Protein AF-A0A722XQS9-F1 (afdb_monomer_lite)

Sequence (65 aa):
ESVSGKFTGTVHLSSGKFAVVEKSHEFTLVPWRPIIDRQLGREVMGIVQGGSVSWQLGRQRGLER

Radius of gyration: 12.2 Å; chains: 1; bounding box: 27×34×26 Å

InterPro domains:
  IPR021795 Protein of unknown function DUF3363 [PF11843] (1-63)

Secondary structure (DSSP, 8-state):
-EEEEEEEEEEEETTEEEEEEEETTEEEEEE--GGGGGGTTSEEEEEEETTEEEE--S-------

Foldseek 3Di:
DKDKAQFADWDQDPVGIWTWGDDDPDIDTARDDPVCPVRHRHIWIWDDDPRHIDTDDPDPPDPDD

pLDDT: mean 90.0, std 14.02, range [45.84, 98.31]

Organism: Salmonella enterica (NCBI:txid28901)

Structure (mmCIF, N/CA/C/O backbone):
data_AF-A0A722XQS9-F1
#
_entry.id   AF-A0A722XQS9-F1
#
loop_
_atom_site.group_PDB
_atom_site.id
_atom_site.type_symbol
_atom_site.label_atom_id
_atom_site.label_alt_id
_atom_site.label_comp_id
_atom_site.label_asym_id
_atom_site.label_entity_id
_atom_site.label_seq_id
_atom_site.pdbx_PDB_ins_code
_atom_site.Cartn_x
_atom_site.Cartn_y
_atom_site.Cartn_z
_atom_site.occupancy
_atom_site.B_iso_or_equiv
_atom_site.auth_seq_id
_atom_site.auth_comp_id
_atom_site.auth_asym_id
_atom_site.auth_atom_id
_atom_site.pdbx_PDB_model_num
ATOM 1 N N . GLU A 1 1 ? 10.119 3.794 4.000 1.00 91.00 1 GLU A N 1
ATOM 2 C CA . GLU A 1 1 ? 9.021 4.142 4.928 1.00 91.00 1 GLU A CA 1
ATOM 3 C C . GLU A 1 1 ? 8.204 2.897 5.243 1.00 91.00 1 GLU A C 1
ATOM 5 O O . GLU A 1 1 ? 8.018 2.089 4.343 1.00 91.00 1 GLU A O 1
ATOM 10 N N . SER A 1 2 ? 7.782 2.680 6.490 1.00 93.69 2 SER A N 1
ATOM 11 C CA . SER A 1 2 ? 6.937 1.533 6.854 1.00 93.69 2 SER A CA 1
ATOM 12 C C . SER A 1 2 ? 5.459 1.858 6.672 1.00 93.69 2 SER A C 1
ATOM 14 O O . SER A 1 2 ? 5.008 2.898 7.138 1.00 93.69 2 SER A O 1
ATOM 16 N N . VAL A 1 3 ? 4.705 0.941 6.073 1.00 95.00 3 VAL A N 1
ATOM 17 C CA . VAL A 1 3 ? 3.254 1.037 5.891 1.00 95.00 3 VAL A CA 1
ATOM 18 C C . VAL A 1 3 ? 2.571 -0.161 6.548 1.00 95.00 3 VAL A C 1
ATOM 20 O O . VAL A 1 3 ? 3.063 -1.288 6.474 1.00 95.00 3 VAL A O 1
ATOM 23 N N . SER A 1 4 ? 1.435 0.075 7.197 1.00 95.44 4 SER A N 1
ATOM 24 C CA . SER A 1 4 ? 0.630 -0.964 7.842 1.00 95.44 4 SER A CA 1
ATOM 25 C C . SER A 1 4 ? -0.830 -0.545 7.898 1.00 95.44 4 SER A C 1
ATOM 27 O O . SER A 1 4 ? -1.105 0.615 8.212 1.00 95.44 4 SER A O 1
ATOM 29 N N . GLY A 1 5 ? -1.741 -1.481 7.673 1.00 96.50 5 GLY A N 1
ATOM 30 C CA . GLY A 1 5 ? -3.173 -1.248 7.787 1.00 96.50 5 GLY A CA 1
ATOM 31 C C . GLY A 1 5 ? -3.968 -2.216 6.925 1.00 96.50 5 GLY A C 1
ATOM 32 O O . GLY A 1 5 ? -3.426 -3.125 6.289 1.00 96.50 5 GLY A O 1
ATOM 33 N N . LYS A 1 6 ? -5.275 -1.995 6.847 1.00 97.50 6 LYS A N 1
ATOM 34 C CA . LYS A 1 6 ? -6.171 -2.824 6.049 1.00 97.50 6 LYS A CA 1
ATOM 35 C C . LYS A 1 6 ? -6.042 -2.470 4.572 1.00 97.50 6 LYS A C 1
ATOM 37 O O . LYS A 1 6 ? -6.280 -1.332 4.180 1.00 97.50 6 LYS A O 1
ATOM 42 N N . PHE A 1 7 ? -5.732 -3.452 3.731 1.00 97.56 7 PHE A N 1
ATOM 43 C CA . PHE A 1 7 ? -5.808 -3.269 2.284 1.00 97.56 7 PHE A CA 1
ATOM 44 C C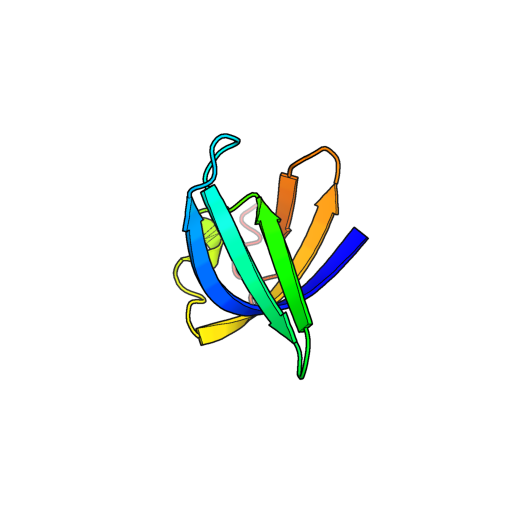 . PHE A 1 7 ? -7.278 -3.264 1.849 1.00 97.56 7 PHE A C 1
ATOM 46 O O . PHE A 1 7 ? -7.932 -4.307 1.876 1.00 97.56 7 PHE A O 1
ATOM 53 N N . THR A 1 8 ? -7.824 -2.107 1.472 1.00 97.94 8 THR A N 1
ATOM 54 C CA . THR A 1 8 ? -9.261 -1.959 1.156 1.00 97.94 8 THR A CA 1
ATOM 55 C C . THR A 1 8 ? -9.570 -1.920 -0.332 1.00 97.94 8 THR A C 1
ATOM 57 O O . THR A 1 8 ? -10.718 -2.124 -0.722 1.00 97.94 8 THR A O 1
ATOM 60 N N . GLY A 1 9 ? -8.556 -1.754 -1.180 1.00 97.62 9 GLY A N 1
ATOM 61 C CA . GLY A 1 9 ? -8.724 -1.810 -2.624 1.00 97.62 9 GLY A CA 1
ATOM 62 C C . GLY A 1 9 ? -7.620 -1.087 -3.373 1.00 97.62 9 GLY A C 1
ATOM 63 O O . GLY A 1 9 ? -6.561 -0.782 -2.828 1.00 97.62 9 GLY A O 1
ATOM 64 N N . THR A 1 10 ? -7.863 -0.816 -4.651 1.00 98.31 10 THR A N 1
ATOM 65 C CA . THR A 1 10 ? -6.880 -0.170 -5.524 1.00 98.31 10 THR A CA 1
ATOM 66 C C . THR A 1 10 ? -7.485 1.006 -6.259 1.00 98.31 10 THR A C 1
ATOM 68 O O . THR A 1 10 ? -8.641 0.939 -6.670 1.00 98.31 10 THR A O 1
ATOM 71 N N . VAL A 1 11 ? -6.673 2.025 -6.509 1.00 98.06 11 VAL A N 1
ATOM 72 C CA . VAL A 1 11 ? -7.030 3.184 -7.332 1.00 98.06 11 VAL A CA 1
ATOM 73 C C . VAL A 1 11 ? -6.080 3.286 -8.521 1.00 98.06 11 VAL A C 1
ATOM 75 O O . VAL A 1 11 ? -4.901 2.941 -8.416 1.00 98.06 11 VAL A O 1
ATOM 78 N N . HIS A 1 12 ? -6.594 3.741 -9.661 1.00 98.00 12 HIS A N 1
ATOM 79 C CA . HIS A 1 12 ? -5.786 4.037 -10.842 1.00 98.00 12 HIS A CA 1
ATOM 80 C C . HIS A 1 12 ? -5.579 5.546 -10.934 1.00 98.00 12 HIS A C 1
ATOM 82 O O . HIS A 1 12 ? -6.542 6.301 -11.042 1.00 98.00 12 HIS A O 1
ATOM 88 N N . LEU A 1 13 ? -4.320 5.966 -10.882 1.00 96.25 13 LEU A N 1
ATOM 89 C CA . LEU A 1 13 ? -3.880 7.341 -11.097 1.00 96.25 13 LEU A CA 1
ATOM 90 C C . LEU A 1 13 ? -3.108 7.417 -12.420 1.00 96.25 13 LEU A C 1
ATOM 92 O O . LEU A 1 13 ? -2.732 6.392 -12.991 1.00 96.25 13 LEU A O 1
ATOM 96 N N . SER A 1 14 ? -2.818 8.627 -12.898 1.00 96.88 14 SER A N 1
ATOM 97 C CA . SER A 1 14 ? -2.010 8.823 -14.114 1.00 96.88 14 SER A CA 1
ATOM 98 C C . SER A 1 14 ? -0.611 8.198 -14.016 1.00 96.88 14 SER A C 1
ATOM 100 O O . SER A 1 14 ? -0.057 7.772 -15.023 1.00 96.88 14 SER A O 1
ATOM 102 N N . SER A 1 15 ? -0.059 8.102 -12.804 1.00 93.00 15 SER A N 1
ATOM 103 C CA . SER A 1 15 ? 1.238 7.482 -12.514 1.00 93.00 15 SER A CA 1
ATOM 104 C C . SER A 1 15 ? 1.188 5.957 -12.346 1.00 93.00 15 SER A C 1
ATOM 106 O O . SER A 1 15 ? 2.236 5.337 -12.176 1.00 93.00 15 SER A O 1
ATOM 108 N N . GLY A 1 16 ? 0.002 5.339 -12.392 1.00 95.44 16 GLY A N 1
ATOM 109 C CA . GLY A 1 16 ? -0.172 3.889 -12.304 1.00 95.44 16 GLY A CA 1
ATOM 110 C C . GLY A 1 16 ? -1.205 3.445 -11.269 1.00 95.44 16 GLY A C 1
ATOM 111 O O . GLY A 1 16 ? -2.049 4.215 -10.808 1.00 95.44 16 GLY A O 1
ATOM 112 N N . LYS A 1 17 ? -1.155 2.158 -10.920 1.00 97.06 17 LYS A N 1
ATOM 113 C CA . LYS A 1 17 ? -2.070 1.527 -9.963 1.00 97.06 17 LYS A CA 1
ATOM 114 C C . LYS A 1 17 ? -1.489 1.571 -8.550 1.00 97.06 17 LYS A C 1
ATOM 116 O O . LYS A 1 17 ? -0.354 1.150 -8.324 1.00 97.06 17 LYS A O 1
ATOM 121 N N . PHE A 1 18 ? -2.296 2.015 -7.596 1.00 97.75 18 PHE A N 1
ATOM 122 C CA . PHE A 1 18 ? -1.927 2.127 -6.187 1.00 97.75 18 PHE A CA 1
ATOM 123 C C . PHE A 1 18 ? -2.853 1.282 -5.322 1.00 97.75 18 PHE A C 1
ATOM 125 O O . PHE A 1 18 ? -4.036 1.125 -5.623 1.00 97.75 18 PHE A O 1
ATOM 132 N N . ALA A 1 19 ? -2.302 0.725 -4.252 1.00 97.88 19 ALA A N 1
ATOM 133 C CA . ALA A 1 19 ? -3.048 0.073 -3.193 1.00 97.88 19 ALA A CA 1
ATOM 134 C C . ALA A 1 19 ? -3.455 1.109 -2.143 1.00 97.88 19 ALA A C 1
ATOM 136 O O . ALA A 1 19 ? -2.634 1.939 -1.750 1.00 97.88 19 ALA A O 1
ATOM 137 N N . VAL A 1 20 ? -4.704 1.033 -1.692 1.00 98.06 20 VAL A N 1
ATOM 138 C CA . VAL A 1 20 ? -5.233 1.818 -0.576 1.00 98.06 20 VAL A CA 1
ATOM 139 C C . VAL A 1 20 ? -5.045 1.005 0.699 1.00 98.06 20 VAL A C 1
ATOM 141 O O . VAL A 1 20 ? -5.599 -0.091 0.827 1.00 98.06 20 VAL A O 1
ATOM 144 N N . VAL A 1 21 ? -4.232 1.524 1.615 1.00 97.88 21 VAL A N 1
ATOM 145 C CA . VAL A 1 21 ? -4.023 0.945 2.945 1.00 97.88 21 VAL A CA 1
ATOM 146 C C . VAL A 1 21 ? -4.643 1.881 3.971 1.00 97.88 21 VAL A C 1
ATOM 148 O O . VAL A 1 21 ? -4.154 2.989 4.164 1.00 97.88 21 VAL A O 1
ATOM 151 N N . GLU A 1 22 ? -5.729 1.452 4.605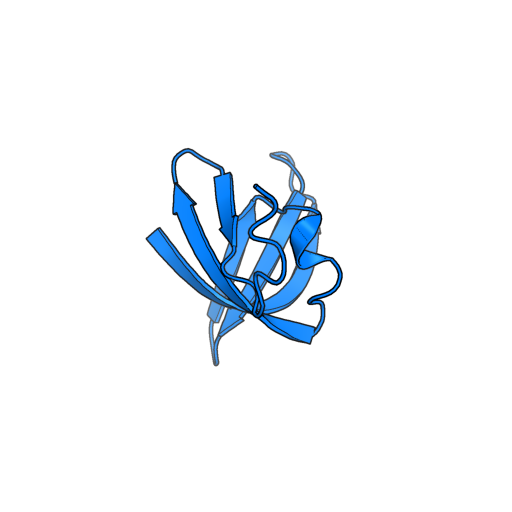 1.00 97.62 22 GLU A N 1
ATOM 152 C CA . GLU A 1 22 ? -6.451 2.234 5.612 1.00 97.62 22 GLU A CA 1
ATOM 153 C C . GLU A 1 22 ? -5.960 1.930 7.026 1.00 97.62 22 GLU A C 1
ATOM 155 O O . GLU A 1 22 ? -5.742 0.772 7.394 1.00 97.62 22 GLU A O 1
ATOM 160 N N . LYS A 1 23 ? -5.859 2.977 7.846 1.00 93.12 23 LYS A N 1
ATOM 161 C CA . LYS A 1 23 ? -5.534 2.895 9.267 1.00 93.12 23 LYS A CA 1
ATOM 162 C C . LYS A 1 23 ? -6.394 3.886 10.039 1.00 93.12 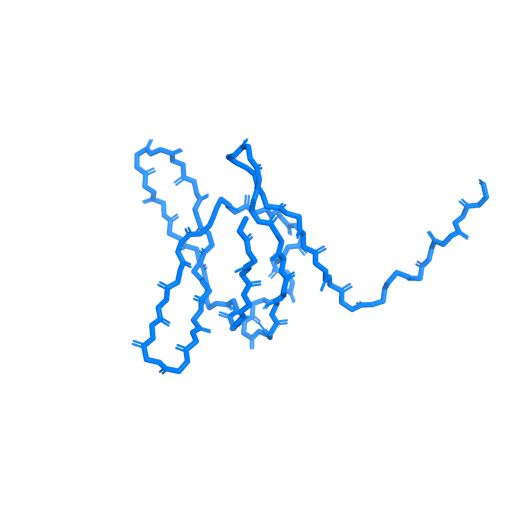23 LYS A C 1
ATOM 164 O O . LYS A 1 23 ? -6.213 5.080 9.882 1.00 93.12 23 LYS A O 1
ATOM 169 N N . SER A 1 24 ? -7.278 3.402 10.910 1.00 88.12 24 SER A N 1
ATOM 170 C CA . SER A 1 24 ? -8.159 4.180 11.806 1.00 88.12 24 SER A CA 1
ATOM 171 C C . SER A 1 24 ? -8.850 5.418 11.197 1.00 88.12 24 SER A C 1
ATOM 173 O O . SER A 1 24 ? -10.045 5.365 10.940 1.00 88.12 24 SER A O 1
ATOM 175 N N . HIS A 1 25 ? -8.128 6.525 10.996 1.00 92.19 25 HIS A N 1
ATOM 176 C CA . HIS A 1 25 ? -8.636 7.804 10.481 1.00 92.19 25 HIS A CA 1
ATOM 177 C C . HIS A 1 25 ? -7.866 8.333 9.255 1.00 92.19 25 HIS A C 1
ATOM 179 O O . HIS A 1 25 ? -8.101 9.455 8.818 1.00 92.19 25 HIS A O 1
ATOM 185 N N . GLU A 1 26 ? -6.934 7.556 8.710 1.00 94.88 26 GLU A N 1
ATOM 186 C CA . GLU A 1 26 ? -6.087 7.925 7.579 1.00 94.88 26 GLU A CA 1
ATOM 187 C C . GLU A 1 26 ? -5.980 6.771 6.576 1.00 94.88 26 GLU A C 1
ATOM 189 O O . GLU A 1 26 ? -6.292 5.614 6.872 1.00 94.88 26 GLU A O 1
ATOM 194 N N . PHE A 1 27 ? -5.523 7.092 5.370 1.00 95.81 27 PHE A N 1
ATOM 195 C CA . PHE A 1 27 ? -5.161 6.097 4.375 1.00 95.81 27 PHE A CA 1
ATOM 196 C C . PHE A 1 27 ? -3.851 6.482 3.702 1.00 95.81 27 PHE A C 1
ATOM 198 O O . PHE A 1 27 ? -3.508 7.658 3.575 1.00 95.81 27 PHE A O 1
ATOM 205 N N . THR A 1 28 ? -3.138 5.473 3.225 1.00 95.81 28 THR A N 1
ATOM 206 C CA . THR A 1 28 ? -1.900 5.640 2.473 1.00 95.81 28 THR A CA 1
ATOM 207 C C . THR A 1 28 ? -2.045 4.979 1.113 1.00 95.81 28 THR A C 1
ATOM 209 O O . THR A 1 28 ? -2.495 3.836 1.005 1.00 95.81 28 THR A O 1
ATOM 212 N N . LEU A 1 29 ? -1.644 5.700 0.065 1.00 96.44 29 LEU A N 1
ATOM 213 C CA . LEU A 1 29 ? -1.521 5.153 -1.279 1.00 96.44 29 LEU A CA 1
ATOM 214 C C . LEU A 1 29 ? -0.085 4.696 -1.499 1.00 96.44 29 LEU A C 1
ATOM 216 O O . LEU A 1 29 ? 0.840 5.504 -1.480 1.00 96.44 29 LEU A O 1
ATOM 220 N N . VAL A 1 30 ? 0.096 3.402 -1.738 1.00 96.19 30 VAL A N 1
ATOM 221 C CA . VAL A 1 30 ? 1.408 2.824 -2.056 1.00 96.19 30 VAL A CA 1
ATOM 222 C C . VAL A 1 30 ? 1.365 2.133 -3.415 1.00 96.19 30 VAL A C 1
ATOM 224 O O . VAL A 1 30 ? 0.294 1.673 -3.817 1.00 96.19 30 VAL A O 1
ATOM 227 N N . PRO A 1 31 ? 2.488 2.042 -4.151 1.00 96.56 31 PRO A N 1
ATOM 228 C CA . PRO A 1 31 ? 2.529 1.317 -5.418 1.00 96.56 31 PRO A CA 1
ATOM 229 C C . PRO A 1 31 ? 1.930 -0.084 -5.264 1.00 96.56 31 PRO A C 1
ATOM 231 O O . PRO A 1 31 ? 2.309 -0.834 -4.362 1.00 96.56 31 PRO A O 1
ATOM 234 N N . TRP A 1 32 ? 0.959 -0.444 -6.101 1.00 96.69 32 TRP A N 1
ATOM 235 C CA . TRP A 1 32 ? 0.297 -1.742 -5.978 1.00 96.69 32 TRP A CA 1
ATOM 236 C C . TRP A 1 32 ? 1.231 -2.884 -6.402 1.00 96.69 32 TRP A C 1
ATOM 238 O O . TRP A 1 32 ? 2.023 -2.751 -7.336 1.00 96.69 32 TRP A O 1
ATOM 248 N N . ARG A 1 33 ? 1.102 -4.044 -5.742 1.00 95.94 33 ARG A N 1
ATOM 249 C CA . ARG A 1 33 ? 1.742 -5.299 -6.161 1.00 95.94 33 ARG A CA 1
ATOM 250 C C . ARG A 1 33 ? 0.730 -6.448 -6.150 1.00 95.94 33 ARG A C 1
ATOM 252 O O . ARG A 1 33 ? 0.017 -6.579 -5.160 1.00 95.94 33 ARG A O 1
ATOM 259 N N . PRO A 1 34 ? 0.743 -7.355 -7.143 1.00 95.00 34 PRO A N 1
ATOM 260 C CA . PRO A 1 34 ? -0.207 -8.475 -7.209 1.00 95.00 34 PRO A CA 1
ATOM 261 C C . PRO A 1 34 ? -0.214 -9.389 -5.972 1.00 95.00 34 PRO A C 1
ATOM 263 O O . PRO A 1 34 ? -1.216 -10.020 -5.653 1.00 95.00 34 PRO A O 1
ATOM 266 N N . ILE A 1 35 ? 0.900 -9.457 -5.233 1.00 93.94 35 ILE A N 1
ATOM 267 C CA . ILE A 1 35 ? 1.040 -10.324 -4.053 1.00 93.94 35 ILE A CA 1
ATOM 268 C C . ILE A 1 35 ? 0.002 -10.028 -2.953 1.00 93.94 35 ILE A C 1
ATOM 270 O O . ILE A 1 35 ? -0.337 -10.924 -2.179 1.00 93.94 35 ILE A O 1
ATOM 274 N N . ILE A 1 36 ? -0.538 -8.803 -2.903 1.00 94.75 36 ILE A N 1
ATOM 275 C CA . ILE A 1 36 ? -1.571 -8.413 -1.936 1.00 94.75 36 ILE A CA 1
ATOM 276 C C . ILE A 1 36 ? -3.004 -8.556 -2.448 1.00 94.75 36 ILE A C 1
ATOM 278 O O . ILE A 1 36 ? -3.918 -8.335 -1.664 1.00 94.75 36 ILE A O 1
ATOM 282 N N . ASP A 1 37 ? -3.249 -8.980 -3.693 1.00 94.88 37 ASP A N 1
ATOM 283 C CA . ASP A 1 37 ? -4.626 -9.098 -4.211 1.00 94.88 37 ASP A CA 1
ATOM 284 C C . ASP A 1 37 ? -5.494 -10.018 -3.338 1.00 94.88 37 ASP A C 1
ATOM 286 O O . ASP A 1 37 ? -6.656 -9.73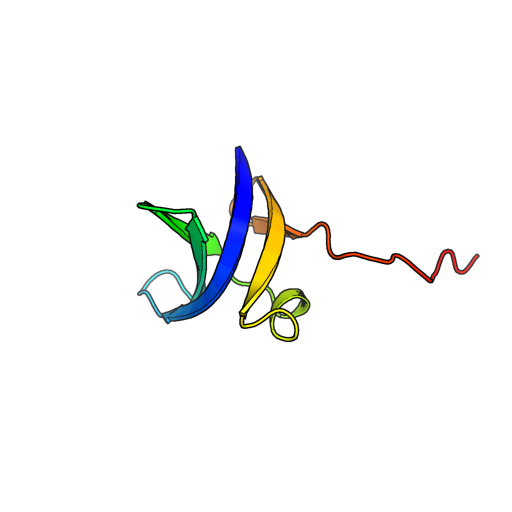1 -3.061 1.00 94.88 37 ASP A O 1
ATOM 290 N N . ARG A 1 38 ? -4.903 -11.099 -2.814 1.00 94.62 38 ARG A N 1
ATOM 291 C CA . ARG A 1 38 ? -5.578 -12.040 -1.899 1.00 94.62 38 ARG A CA 1
ATOM 292 C C . AR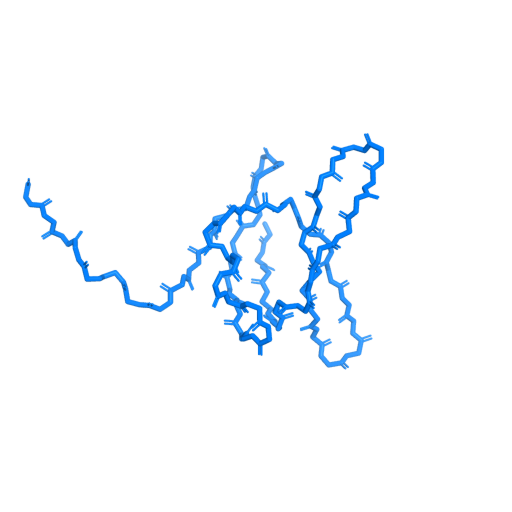G A 1 38 ? -5.758 -11.510 -0.473 1.00 94.62 38 ARG A C 1
ATOM 294 O O . ARG A 1 38 ? -6.353 -12.195 0.355 1.00 94.62 38 ARG A O 1
ATOM 301 N N . GLN A 1 39 ? -5.220 -10.333 -0.173 1.00 95.38 39 GLN A N 1
ATOM 302 C CA . GLN A 1 39 ? -5.297 -9.688 1.137 1.00 95.38 39 GLN A CA 1
ATOM 303 C C . GLN A 1 39 ? -6.368 -8.600 1.185 1.00 95.38 39 GLN A C 1
ATOM 305 O O . GLN A 1 39 ? -6.406 -7.838 2.146 1.00 95.38 39 GLN A O 1
ATOM 310 N N . LEU A 1 40 ? -7.235 -8.501 0.171 1.00 96.88 40 LEU A N 1
ATOM 311 C CA . LEU A 1 40 ? -8.333 -7.543 0.189 1.00 96.88 40 LEU A CA 1
ATOM 312 C C . LEU A 1 40 ? -9.178 -7.730 1.457 1.00 96.88 40 LEU A C 1
ATOM 314 O O . LEU A 1 40 ? -9.608 -8.835 1.791 1.00 96.88 40 LEU A O 1
ATOM 318 N N . GLY A 1 41 ? -9.380 -6.634 2.180 1.00 96.62 41 GLY A N 1
ATOM 319 C CA . GLY A 1 41 ? -10.070 -6.604 3.460 1.00 96.62 41 GLY A CA 1
ATOM 320 C C . GLY A 1 41 ? -9.250 -7.107 4.653 1.00 96.62 41 GLY A C 1
ATOM 321 O O . GLY A 1 41 ? -9.811 -7.200 5.744 1.00 96.62 41 GLY A O 1
ATOM 322 N N . ARG A 1 42 ? -7.961 -7.427 4.488 1.00 96.00 42 ARG A N 1
ATOM 323 C CA . ARG A 1 42 ? -7.071 -7.923 5.551 1.00 96.00 42 ARG A CA 1
ATOM 324 C C . ARG A 1 42 ? -5.991 -6.906 5.905 1.00 96.00 42 ARG A C 1
ATOM 326 O O . ARG A 1 42 ? -5.640 -6.049 5.098 1.00 96.00 42 ARG A O 1
ATOM 333 N N . GLU A 1 43 ? -5.461 -7.045 7.116 1.00 95.38 43 GLU A N 1
ATOM 334 C CA . GLU A 1 43 ? -4.271 -6.324 7.571 1.00 95.38 43 GLU A CA 1
ATOM 335 C C . GLU A 1 43 ? -3.042 -6.735 6.756 1.00 95.38 43 GLU A C 1
ATOM 337 O O . GLU A 1 43 ? -2.754 -7.925 6.582 1.00 95.38 43 GLU A O 1
ATOM 342 N N . VAL A 1 44 ? -2.313 -5.737 6.269 1.00 95.62 44 VAL A N 1
ATOM 343 C CA . VAL A 1 44 ? -1.052 -5.884 5.546 1.00 95.62 44 VAL A CA 1
ATOM 344 C C . VAL A 1 44 ? 0.002 -4.981 6.169 1.00 95.62 44 VAL A C 1
ATOM 346 O O . VAL A 1 44 ? -0.295 -3.910 6.690 1.00 95.62 44 VAL A O 1
ATOM 349 N N . MET A 1 45 ? 1.259 -5.405 6.094 1.00 95.62 45 MET A N 1
ATOM 350 C CA . MET A 1 45 ? 2.412 -4.625 6.538 1.00 95.62 45 MET A CA 1
ATOM 351 C C . MET A 1 45 ? 3.490 -4.670 5.466 1.00 95.62 45 MET A C 1
ATOM 353 O O . MET A 1 45 ? 3.639 -5.680 4.776 1.00 95.62 45 MET A O 1
ATOM 357 N N . GLY A 1 46 ? 4.247 -3.592 5.304 1.00 95.12 46 GLY A N 1
ATOM 358 C CA . GLY A 1 46 ? 5.305 -3.530 4.309 1.00 95.12 46 GLY A CA 1
ATOM 359 C C . GLY A 1 46 ? 6.225 -2.327 4.452 1.00 95.12 46 GLY A C 1
ATOM 360 O O . GLY A 1 46 ? 6.011 -1.439 5.272 1.00 95.12 46 GLY A O 1
ATOM 361 N N . ILE A 1 47 ? 7.266 -2.305 3.627 1.00 95.88 47 ILE A N 1
ATOM 362 C CA . ILE A 1 47 ? 8.227 -1.206 3.535 1.00 95.88 47 ILE A CA 1
ATOM 363 C C . ILE A 1 47 ? 8.191 -0.642 2.117 1.00 95.88 47 ILE A C 1
ATOM 365 O O . ILE A 1 47 ? 8.382 -1.378 1.150 1.00 95.88 47 ILE A O 1
ATOM 369 N N . VAL A 1 48 ? 7.975 0.663 1.991 1.00 94.69 48 VAL A N 1
ATOM 370 C CA . VAL A 1 48 ? 8.105 1.419 0.744 1.00 94.69 48 VAL A CA 1
ATOM 371 C C . VAL A 1 48 ? 9.549 1.894 0.591 1.00 94.69 48 VAL A C 1
ATOM 373 O O . VAL A 1 48 ? 10.089 2.562 1.481 1.00 94.69 48 VAL A O 1
ATOM 376 N N . GLN A 1 49 ? 10.174 1.561 -0.537 1.00 93.50 49 GLN A N 1
ATOM 377 C CA . GLN A 1 49 ? 11.535 1.961 -0.888 1.00 93.50 49 GLN A CA 1
ATOM 378 C C . GLN A 1 49 ? 11.681 2.065 -2.411 1.00 93.50 49 GLN A C 1
ATOM 380 O O . GLN A 1 49 ? 11.234 1.186 -3.143 1.00 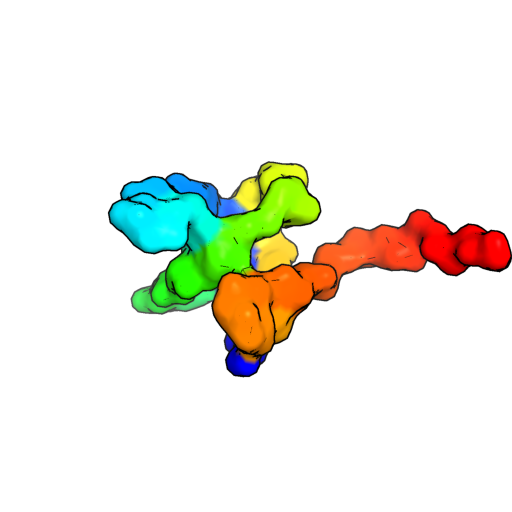93.50 49 GLN A O 1
ATOM 385 N N . GLY A 1 50 ? 12.314 3.141 -2.892 1.00 88.56 50 GLY A N 1
ATOM 386 C CA . GLY A 1 50 ? 12.666 3.292 -4.311 1.00 88.56 50 GLY A CA 1
ATOM 387 C C . GLY A 1 50 ? 11.476 3.223 -5.277 1.00 88.56 50 GLY A C 1
ATOM 388 O O . GLY A 1 50 ? 11.605 2.654 -6.354 1.00 88.56 50 GLY A O 1
ATOM 389 N N . GLY A 1 51 ? 10.301 3.728 -4.882 1.00 87.62 51 GLY A N 1
ATOM 390 C CA . GLY A 1 51 ? 9.088 3.678 -5.712 1.00 87.62 51 GLY A CA 1
ATOM 391 C C . GLY A 1 51 ? 8.421 2.299 -5.785 1.00 87.62 51 GLY A C 1
ATOM 392 O O . GLY A 1 51 ? 7.533 2.088 -6.603 1.00 87.62 51 GLY A O 1
ATOM 393 N N . SER A 1 52 ? 8.828 1.356 -4.935 1.00 91.12 52 SER A N 1
ATOM 394 C CA . SER A 1 52 ? 8.225 0.029 -4.797 1.00 91.12 52 SER A CA 1
ATOM 395 C C . SER A 1 52 ? 7.874 -0.260 -3.340 1.00 91.12 52 SER A C 1
ATOM 397 O O . SER A 1 52 ? 8.336 0.422 -2.427 1.00 91.12 52 SER A O 1
ATOM 399 N N . VAL A 1 53 ? 7.058 -1.288 -3.112 1.00 94.50 53 VAL A N 1
ATOM 400 C CA . VAL A 1 53 ? 6.687 -1.756 -1.769 1.00 94.50 53 VAL A CA 1
ATOM 401 C C . VAL A 1 53 ? 7.067 -3.225 -1.583 1.00 94.50 53 VAL A C 1
ATOM 403 O O . VAL A 1 53 ? 6.851 -4.054 -2.466 1.00 94.50 53 VAL A O 1
ATOM 406 N N . SER A 1 54 ? 7.621 -3.577 -0.431 1.00 94.50 54 SER A N 1
ATOM 407 C CA . SER A 1 54 ? 7.905 -4.956 -0.024 1.00 94.50 54 SER A CA 1
ATOM 408 C C . SER A 1 54 ? 6.947 -5.360 1.086 1.00 94.50 54 SER A C 1
ATOM 410 O O . SER A 1 54 ? 6.977 -4.771 2.162 1.00 94.50 54 SER A O 1
ATOM 412 N N . TRP A 1 55 ? 6.092 -6.349 0.824 1.00 94.00 55 TRP A N 1
ATOM 413 C CA . TRP A 1 55 ? 5.044 -6.784 1.748 1.00 94.00 55 TRP A CA 1
ATOM 414 C C . TRP A 1 55 ? 5.511 -7.922 2.655 1.00 94.00 55 TRP A C 1
ATOM 416 O O . TRP A 1 55 ? 6.106 -8.894 2.195 1.00 94.00 55 TRP A O 1
ATOM 426 N N . GLN A 1 56 ? 5.172 -7.823 3.933 1.00 92.06 56 GLN A N 1
ATOM 427 C CA . GLN A 1 56 ? 5.341 -8.850 4.951 1.00 92.06 56 GLN A CA 1
ATOM 428 C C . GLN A 1 56 ? 3.997 -9.553 5.155 1.00 92.06 56 GLN A C 1
ATOM 430 O O . GLN A 1 56 ? 3.239 -9.251 6.073 1.00 92.06 56 GLN A O 1
ATOM 435 N N . LEU A 1 57 ? 3.666 -10.468 4.246 1.00 85.25 57 LEU A N 1
ATOM 436 C CA . LEU A 1 57 ? 2.440 -11.256 4.343 1.00 85.25 57 LEU A CA 1
ATOM 437 C C . LEU A 1 57 ? 2.706 -12.515 5.166 1.00 85.25 57 LEU A C 1
ATOM 439 O O . LEU A 1 57 ? 3.685 -13.225 4.933 1.00 85.25 57 LEU A O 1
ATOM 443 N N . GLY A 1 58 ? 1.843 -12.787 6.144 1.00 72.94 58 GLY A N 1
ATOM 444 C CA . GLY A 1 58 ? 1.972 -13.939 7.029 1.00 72.94 58 GLY A CA 1
ATOM 445 C C . GLY A 1 58 ? 2.152 -15.269 6.278 1.00 72.94 58 GLY A C 1
ATOM 446 O O . GLY A 1 58 ? 1.402 -15.594 5.362 1.00 72.94 58 GLY A O 1
ATOM 447 N N . ARG A 1 59 ? 3.131 -16.042 6.762 1.00 58.31 59 ARG A N 1
ATOM 448 C CA . ARG A 1 59 ? 3.607 -17.378 6.359 1.00 58.31 59 ARG A CA 1
ATOM 449 C C . ARG A 1 59 ? 4.368 -17.485 5.032 1.00 58.31 59 ARG A C 1
ATOM 451 O O . ARG A 1 59 ? 3.903 -18.052 4.048 1.00 58.31 59 ARG A O 1
ATOM 458 N N . GLN A 1 60 ? 5.652 -17.162 5.138 1.00 51.75 60 GLN A N 1
ATOM 459 C CA . GLN A 1 60 ? 6.744 -17.806 4.411 1.00 51.75 60 GLN A CA 1
ATOM 460 C C . GLN A 1 60 ? 6.791 -19.314 4.775 1.00 51.75 60 GLN A C 1
ATOM 462 O O . GLN A 1 60 ? 7.534 -19.745 5.651 1.00 51.75 60 GLN A O 1
ATOM 467 N N . ARG A 1 61 ? 5.926 -20.138 4.166 1.00 54.25 61 ARG A N 1
ATOM 468 C CA . ARG A 1 61 ? 6.136 -21.594 4.062 1.00 54.25 61 ARG A CA 1
ATOM 469 C C . ARG A 1 61 ? 6.788 -21.826 2.704 1.00 54.25 61 ARG A C 1
ATOM 471 O O . ARG A 1 61 ? 6.092 -21.843 1.698 1.00 54.25 61 ARG A O 1
ATOM 478 N N . GLY A 1 62 ? 8.111 -21.932 2.705 1.00 46.31 62 GLY A N 1
ATOM 479 C CA . GLY A 1 62 ? 8.898 -22.170 1.499 1.00 46.31 62 GLY A CA 1
ATOM 480 C C . GLY A 1 62 ? 10.305 -21.604 1.611 1.00 46.31 62 GLY A C 1
ATOM 481 O O . GLY A 1 62 ? 10.694 -20.755 0.822 1.00 46.31 62 GLY A O 1
ATOM 482 N N . LEU A 1 63 ? 11.054 -22.042 2.626 1.00 54.84 63 LEU A N 1
ATOM 483 C CA . LEU A 1 63 ? 12.484 -22.246 2.427 1.00 54.84 63 LEU A CA 1
ATOM 484 C C . LEU A 1 63 ? 12.554 -23.536 1.601 1.00 54.84 63 LEU A C 1
ATOM 486 O O . LEU A 1 63 ? 12.489 -24.628 2.161 1.00 54.84 63 LEU A O 1
ATOM 490 N N . GLU A 1 64 ? 12.539 -23.412 0.279 1.00 47.91 64 GLU A N 1
ATOM 491 C CA . GLU A 1 64 ? 12.977 -24.502 -0.586 1.00 47.91 64 GLU A CA 1
ATOM 492 C C . GLU A 1 64 ? 14.443 -24.239 -0.919 1.00 47.91 64 GLU A C 1
ATOM 494 O O . GLU A 1 64 ? 14.836 -23.101 -1.176 1.00 47.91 64 GLU A O 1
ATOM 499 N N . ARG A 1 65 ? 15.230 -25.293 -0.708 1.00 45.84 65 ARG A N 1
ATOM 500 C CA . ARG A 1 65 ? 16.692 -25.337 -0.739 1.00 45.84 65 ARG A CA 1
ATOM 501 C C . ARG A 1 65 ? 17.278 -24.916 -2.077 1.00 45.84 65 ARG A C 1
ATOM 503 O O . ARG A 1 65 ? 16.629 -25.196 -3.106 1.00 45.84 65 ARG A O 1
#